Protein AF-A0A7V1PWL2-F1 (afdb_monomer_lite)

Structure (mmCIF, N/CA/C/O backbone):
data_AF-A0A7V1PWL2-F1
#
_entry.id   AF-A0A7V1PWL2-F1
#
loop_
_atom_site.group_PDB
_atom_site.id
_atom_site.type_symbol
_atom_site.label_atom_id
_atom_site.label_alt_id
_atom_site.label_comp_id
_atom_site.label_asym_id
_atom_site.label_entity_id
_atom_site.label_seq_id
_atom_site.pdbx_PDB_ins_code
_atom_site.Cartn_x
_atom_site.Cartn_y
_atom_site.Cartn_z
_atom_site.occupancy
_atom_site.B_iso_or_equiv
_atom_site.auth_seq_id
_atom_site.auth_comp_id
_atom_site.auth_asym_id
_atom_site.auth_atom_id
_atom_site.pdbx_PDB_model_num
ATOM 1 N N . MET A 1 1 ? 6.199 -17.873 0.263 1.00 59.28 1 MET A N 1
ATOM 2 C CA . MET A 1 1 ? 6.528 -16.445 0.165 1.00 59.28 1 MET A CA 1
ATOM 3 C C . MET A 1 1 ? 6.615 -15.934 1.584 1.00 59.28 1 MET A C 1
ATOM 5 O O . MET A 1 1 ? 5.771 -16.306 2.405 1.00 59.28 1 MET A O 1
ATOM 9 N N . ALA A 1 2 ? 7.721 -15.282 1.915 1.00 67.50 2 ALA A N 1
ATOM 10 C CA . ALA A 1 2 ? 7.901 -14.668 3.220 1.00 67.50 2 ALA A CA 1
ATOM 11 C C . ALA A 1 2 ? 7.203 -13.305 3.183 1.00 67.50 2 ALA A C 1
ATOM 13 O O . ALA A 1 2 ? 7.209 -12.643 2.157 1.00 67.50 2 ALA A O 1
ATOM 14 N N . ILE A 1 3 ? 6.570 -12.881 4.278 1.00 79.69 3 ILE A N 1
ATOM 15 C CA . ILE A 1 3 ? 6.050 -11.513 4.325 1.00 79.69 3 ILE A CA 1
ATOM 16 C C . ILE A 1 3 ? 7.193 -10.543 4.567 1.00 79.69 3 ILE A C 1
ATOM 18 O O . ILE A 1 3 ? 7.975 -10.733 5.505 1.00 79.69 3 ILE A O 1
ATOM 22 N N . VAL A 1 4 ? 7.218 -9.468 3.784 1.00 85.12 4 VAL A N 1
ATOM 23 C CA . VAL A 1 4 ? 8.084 -8.324 4.049 1.00 85.12 4 VAL A CA 1
ATOM 24 C C . VAL A 1 4 ? 7.295 -7.238 4.774 1.00 85.12 4 VAL A C 1
ATOM 26 O O . VAL A 1 4 ? 6.213 -6.822 4.358 1.00 85.12 4 VAL A O 1
ATOM 29 N N . ASP A 1 5 ? 7.828 -6.772 5.900 1.00 86.75 5 ASP A N 1
ATOM 30 C CA . ASP A 1 5 ? 7.219 -5.698 6.679 1.00 86.75 5 ASP A CA 1
ATOM 31 C C . ASP A 1 5 ? 7.813 -4.345 6.275 1.00 86.75 5 ASP A C 1
ATOM 33 O O . ASP A 1 5 ? 8.972 -4.052 6.568 1.00 86.75 5 ASP A O 1
ATOM 37 N N . LYS A 1 6 ? 7.007 -3.516 5.606 1.00 89.56 6 LYS A N 1
ATOM 38 C CA . LYS A 1 6 ? 7.350 -2.139 5.213 1.00 89.56 6 LYS A CA 1
ATOM 39 C C . LYS A 1 6 ? 6.461 -1.118 5.923 1.00 89.56 6 LYS A C 1
ATOM 41 O O . LYS A 1 6 ? 6.316 0.026 5.473 1.00 89.56 6 LYS A O 1
ATOM 46 N N . ARG A 1 7 ? 5.853 -1.510 7.050 1.00 86.00 7 ARG A N 1
ATOM 47 C CA . ARG A 1 7 ? 5.068 -0.605 7.891 1.00 86.00 7 ARG A CA 1
ATOM 48 C C . ARG A 1 7 ? 5.999 0.365 8.604 1.00 86.00 7 ARG A C 1
ATOM 50 O O . ARG A 1 7 ? 6.790 -0.008 9.464 1.00 86.00 7 ARG A O 1
ATOM 57 N N . ARG A 1 8 ? 5.823 1.654 8.331 1.00 75.19 8 ARG A N 1
ATOM 58 C CA . ARG A 1 8 ? 6.479 2.724 9.087 1.00 75.19 8 ARG A CA 1
ATOM 59 C C . ARG A 1 8 ? 5.710 3.027 10.369 1.00 75.19 8 ARG A C 1
ATOM 61 O O . ARG A 1 8 ? 4.657 3.666 10.337 1.00 75.19 8 ARG A O 1
ATOM 68 N N . THR A 1 9 ? 6.206 2.534 11.502 1.00 58.59 9 THR A N 1
ATOM 69 C CA . THR A 1 9 ? 5.637 2.810 12.836 1.00 58.59 9 THR A CA 1
ATOM 70 C C . THR A 1 9 ? 5.981 4.217 13.334 1.00 58.59 9 THR A C 1
ATOM 72 O O . THR A 1 9 ? 5.225 4.799 14.107 1.00 58.59 9 THR A O 1
ATOM 75 N N . ASP A 1 10 ? 7.070 4.802 12.830 1.00 51.00 10 ASP A N 1
ATOM 76 C CA . ASP A 1 10 ? 7.593 6.122 13.194 1.00 51.00 10 ASP A CA 1
ATOM 77 C C . ASP A 1 10 ? 6.757 7.294 12.648 1.00 51.00 10 ASP A C 1
ATOM 79 O O . ASP A 1 10 ? 6.711 8.362 13.255 1.00 51.00 10 ASP A O 1
ATOM 83 N N . GLN A 1 11 ? 6.059 7.104 11.524 1.00 51.12 11 GLN A N 1
ATOM 84 C CA . GLN A 1 11 ? 5.306 8.172 10.851 1.00 51.12 11 GLN A CA 1
ATOM 85 C C . GLN A 1 11 ? 3.817 8.244 11.218 1.00 51.12 11 GLN A C 1
ATOM 87 O O . GLN A 1 11 ? 3.108 9.106 10.702 1.00 51.12 11 GLN A O 1
ATOM 92 N N . ARG A 1 12 ? 3.332 7.401 12.140 1.00 53.69 12 ARG A N 1
ATOM 93 C CA . ARG A 1 12 ? 1.932 7.447 12.613 1.00 53.69 12 ARG A CA 1
ATOM 94 C C . ARG A 1 12 ? 1.705 8.420 13.781 1.00 53.69 12 ARG A C 1
ATOM 96 O O . ARG A 1 12 ? 0.557 8.672 14.131 1.00 53.69 12 ARG A O 1
ATOM 103 N N . TRP A 1 13 ? 2.770 8.973 14.379 1.00 42.03 13 TRP A N 1
ATOM 104 C CA . TRP A 1 13 ? 2.692 9.720 15.649 1.00 42.03 13 TRP A CA 1
ATOM 105 C C . TRP A 1 13 ? 3.123 11.189 15.623 1.00 42.03 13 TRP A C 1
ATOM 107 O O . TRP A 1 13 ? 3.082 11.848 16.661 1.00 42.03 13 TRP A O 1
ATOM 117 N N . ASN A 1 14 ? 3.431 11.762 14.462 1.00 43.78 14 ASN A N 1
ATOM 118 C CA . ASN A 1 14 ? 3.706 13.196 14.382 1.00 43.78 14 ASN A CA 1
ATOM 119 C C . ASN A 1 14 ? 2.439 13.971 13.997 1.00 43.78 14 ASN A C 1
ATOM 121 O O . ASN A 1 14 ? 2.211 14.218 12.826 1.00 43.78 14 ASN A O 1
ATOM 125 N N . LEU A 1 15 ? 1.629 14.333 15.000 1.00 48.81 15 LEU A N 1
ATOM 126 C CA . LEU A 1 15 ? 0.907 15.616 15.118 1.00 48.81 15 LEU A CA 1
ATOM 127 C C . LEU A 1 15 ? 0.232 16.193 13.846 1.00 48.81 15 LEU A C 1
ATOM 129 O O . LEU A 1 15 ? 0.309 17.396 13.611 1.00 48.81 15 LEU A O 1
ATOM 133 N N . LEU A 1 16 ? -0.415 15.372 13.014 1.00 56.44 16 LEU A N 1
ATOM 134 C CA . LEU A 1 16 ? -1.092 15.855 11.805 1.00 56.44 16 LEU A CA 1
ATOM 135 C C . LEU A 1 16 ? -2.602 15.981 12.029 1.00 56.44 16 LEU A C 1
ATOM 137 O O . LEU A 1 16 ? -3.263 15.059 12.509 1.00 56.44 16 LEU A O 1
ATOM 141 N N . GLU A 1 17 ? -3.132 17.151 11.676 1.00 71.31 17 GLU A N 1
ATOM 142 C CA . GLU A 1 17 ? -4.565 17.423 11.605 1.00 71.31 17 GLU A CA 1
ATOM 143 C C . GLU A 1 17 ? -5.229 16.420 10.652 1.00 71.31 17 GLU A C 1
ATOM 145 O O . GLU A 1 17 ? -4.693 16.073 9.606 1.00 71.31 17 GLU A O 1
ATOM 150 N N . ASN A 1 18 ? -6.391 15.909 11.036 1.00 78.12 18 ASN A N 1
ATOM 151 C CA . ASN A 1 18 ? -7.181 14.991 10.225 1.00 78.12 18 ASN A CA 1
ATOM 152 C C . ASN A 1 18 ? -7.840 15.760 9.054 1.00 78.12 18 ASN A C 1
ATOM 154 O O . ASN A 1 18 ? -8.582 16.700 9.350 1.00 78.12 18 ASN A O 1
ATOM 158 N N . PRO A 1 19 ? -7.656 15.393 7.762 1.00 84.44 19 PRO A N 1
ATOM 159 C CA . PRO A 1 19 ? -6.951 14.225 7.204 1.00 84.44 19 PRO A CA 1
ATOM 160 C C . PRO A 1 19 ? -5.429 14.388 7.081 1.00 84.44 19 PRO A C 1
ATOM 162 O O . PRO A 1 19 ? -4.930 15.475 6.801 1.00 84.44 19 PRO A O 1
ATOM 165 N N . TYR A 1 20 ? -4.703 13.270 7.146 1.00 84.44 20 TYR A N 1
ATOM 166 C CA . TYR A 1 20 ? -3.242 13.246 7.046 1.00 84.44 20 TYR A CA 1
ATOM 167 C C . TYR A 1 20 ? -2.721 12.195 6.061 1.00 84.44 20 TYR A C 1
ATOM 169 O O . TYR A 1 20 ? -3.367 11.182 5.790 1.00 84.44 20 TYR A O 1
ATOM 177 N N . TRP A 1 21 ? -1.532 12.445 5.509 1.00 85.31 21 TRP A N 1
ATOM 178 C CA . TRP A 1 21 ? -0.846 11.503 4.627 1.00 85.31 21 TRP A CA 1
ATOM 179 C C . TRP A 1 21 ? 0.009 10.532 5.436 1.00 85.31 21 TRP A C 1
ATOM 181 O O . TRP A 1 21 ? 0.830 10.954 6.248 1.00 85.31 21 TRP A O 1
ATOM 191 N N . ILE A 1 22 ? -0.138 9.241 5.154 1.00 86.81 22 ILE A N 1
ATOM 192 C CA . ILE A 1 22 ? 0.775 8.191 5.603 1.00 86.81 22 ILE A CA 1
ATOM 193 C C . ILE A 1 22 ? 1.577 7.650 4.422 1.00 86.81 22 ILE A C 1
ATOM 195 O O . ILE A 1 22 ? 1.112 7.669 3.278 1.00 86.81 22 ILE A O 1
ATOM 199 N N . VAL A 1 23 ? 2.797 7.192 4.699 1.00 89.88 23 VAL A N 1
ATOM 200 C CA . VAL A 1 23 ? 3.750 6.732 3.683 1.00 89.88 23 VAL A CA 1
ATOM 201 C C . VAL A 1 23 ? 4.334 5.391 4.108 1.00 89.88 23 VAL A C 1
ATOM 203 O O . VAL A 1 23 ? 4.696 5.214 5.273 1.00 89.88 23 VAL A O 1
ATOM 206 N N . SER A 1 24 ? 4.404 4.444 3.174 1.00 90.75 24 SER A N 1
ATOM 207 C CA . SER A 1 24 ? 5.078 3.163 3.389 1.00 90.75 24 SER A CA 1
ATOM 208 C C . SER A 1 24 ? 6.597 3.340 3.424 1.00 90.75 24 SER A C 1
ATOM 210 O O . SER A 1 24 ? 7.135 4.384 3.034 1.00 90.75 24 SER A O 1
ATOM 212 N N . ASP A 1 25 ? 7.313 2.303 3.849 1.00 90.62 25 ASP A N 1
ATOM 213 C CA . ASP A 1 25 ? 8.727 2.203 3.502 1.00 90.62 25 ASP A CA 1
ATOM 214 C C . ASP A 1 25 ? 8.896 1.892 2.001 1.00 90.62 25 ASP A C 1
ATOM 216 O O . ASP A 1 25 ? 7.912 1.703 1.271 1.00 90.62 25 ASP A O 1
ATOM 220 N N . GLU A 1 26 ? 10.135 1.912 1.520 1.00 90.81 26 GLU A N 1
ATOM 221 C CA . GLU A 1 26 ? 10.450 1.629 0.122 1.00 90.81 26 GLU A CA 1
ATOM 222 C C . GLU A 1 26 ? 10.168 0.171 -0.235 1.00 90.81 26 GLU A C 1
ATOM 224 O O . GLU A 1 26 ? 10.710 -0.755 0.373 1.00 90.81 26 GLU A O 1
ATOM 229 N N . ILE A 1 27 ? 9.337 -0.007 -1.261 1.00 91.12 27 ILE A N 1
ATOM 230 C CA . ILE A 1 27 ? 9.184 -1.272 -1.972 1.00 91.12 27 ILE A CA 1
ATOM 231 C C . ILE A 1 27 ? 10.266 -1.295 -3.052 1.00 91.12 27 ILE A C 1
ATOM 233 O O . ILE A 1 27 ? 10.334 -0.364 -3.864 1.00 91.12 27 ILE A O 1
ATOM 237 N N . ASN A 1 28 ? 11.118 -2.310 -3.041 1.00 91.38 28 ASN A N 1
ATOM 238 C CA . ASN A 1 28 ? 12.317 -2.403 -3.860 1.00 91.38 28 ASN A CA 1
ATOM 239 C C . ASN A 1 28 ? 12.484 -3.789 -4.506 1.00 91.38 28 ASN A C 1
ATOM 241 O O . ASN A 1 28 ? 11.585 -4.624 -4.468 1.00 91.38 28 ASN A O 1
ATOM 245 N N . ASP A 1 29 ? 13.631 -4.021 -5.141 1.00 85.81 29 ASP A N 1
ATOM 246 C CA . ASP A 1 29 ? 13.949 -5.264 -5.848 1.00 85.81 29 ASP A CA 1
ATOM 247 C C . ASP A 1 29 ? 13.967 -6.515 -4.962 1.00 85.81 29 ASP A C 1
ATOM 249 O O . ASP A 1 29 ? 13.777 -7.617 -5.466 1.00 85.81 29 ASP A O 1
ATOM 253 N N . THR A 1 30 ? 14.159 -6.358 -3.652 1.00 87.44 30 THR A N 1
ATOM 254 C CA . THR A 1 30 ? 14.154 -7.480 -2.701 1.00 87.44 30 THR A CA 1
ATOM 255 C C . THR A 1 30 ? 12.753 -7.925 -2.291 1.00 87.44 30 THR A C 1
ATOM 257 O O . THR A 1 30 ? 12.629 -8.958 -1.644 1.00 87.44 30 THR A O 1
ATOM 260 N N . ASP A 1 31 ? 11.723 -7.166 -2.673 1.00 87.06 31 ASP A N 1
ATOM 261 C CA . ASP A 1 31 ? 10.315 -7.471 -2.400 1.00 87.06 31 ASP A CA 1
ATOM 262 C C . ASP A 1 31 ? 9.647 -8.238 -3.569 1.00 87.06 31 ASP A C 1
ATOM 264 O O . ASP A 1 31 ? 8.429 -8.411 -3.583 1.00 87.06 31 ASP A O 1
ATOM 268 N N . ASP A 1 32 ? 10.420 -8.651 -4.582 1.00 85.38 32 ASP A N 1
ATOM 269 C CA . ASP A 1 32 ? 9.936 -9.445 -5.720 1.00 85.38 32 ASP A CA 1
ATOM 270 C C . ASP A 1 32 ? 9.518 -10.854 -5.277 1.00 85.38 32 ASP A C 1
ATOM 272 O O . ASP A 1 32 ? 10.225 -11.511 -4.513 1.00 85.38 32 ASP A O 1
ATOM 276 N N . ASP A 1 33 ? 8.373 -11.316 -5.778 1.00 83.62 33 ASP A N 1
ATOM 277 C CA . ASP A 1 33 ? 7.743 -12.590 -5.417 1.00 83.62 33 ASP A CA 1
ATOM 278 C C . ASP A 1 33 ? 7.435 -12.749 -3.913 1.00 83.62 33 ASP A C 1
ATOM 280 O O . ASP A 1 33 ? 7.279 -13.873 -3.431 1.00 83.62 33 ASP A O 1
ATOM 284 N N . ASP A 1 34 ? 7.274 -11.651 -3.172 1.00 84.25 34 ASP A N 1
ATOM 285 C CA . ASP A 1 34 ? 6.842 -11.662 -1.774 1.00 84.25 34 ASP A CA 1
ATOM 286 C C . ASP A 1 34 ? 5.684 -10.673 -1.520 1.00 84.25 34 ASP A C 1
ATOM 288 O O . ASP A 1 34 ? 5.527 -9.641 -2.181 1.00 84.25 34 ASP A O 1
ATOM 292 N N . ASP A 1 35 ? 4.845 -10.994 -0.530 1.00 86.12 35 ASP A N 1
ATOM 293 C CA . ASP A 1 35 ? 3.776 -10.100 -0.087 1.00 86.12 35 ASP A CA 1
ATOM 294 C C . ASP A 1 35 ? 4.328 -9.094 0.919 1.00 86.12 35 ASP A C 1
ATOM 296 O O . ASP A 1 35 ? 4.909 -9.441 1.951 1.00 86.12 35 ASP A O 1
ATOM 300 N N . THR A 1 36 ? 4.102 -7.818 0.638 1.00 89.81 36 THR A N 1
ATOM 301 C CA . THR A 1 36 ? 4.626 -6.712 1.429 1.00 89.81 36 THR A CA 1
ATOM 302 C C . THR A 1 36 ? 3.508 -6.007 2.182 1.00 89.81 36 THR A C 1
ATOM 304 O O . THR A 1 36 ? 2.594 -5.441 1.581 1.00 89.81 36 THR A O 1
ATOM 307 N N . VAL A 1 37 ? 3.587 -5.966 3.512 1.00 90.69 37 VAL A N 1
ATOM 308 C CA . VAL A 1 37 ? 2.626 -5.214 4.330 1.00 90.69 37 VAL A CA 1
ATOM 309 C C . VAL A 1 37 ? 3.049 -3.749 4.395 1.00 90.69 37 VAL A C 1
ATOM 311 O O . VAL A 1 37 ? 4.121 -3.419 4.900 1.00 90.69 37 VAL A O 1
ATOM 314 N N . LEU A 1 38 ? 2.179 -2.856 3.922 1.00 89.44 38 LEU A N 1
ATOM 315 C CA . LEU A 1 38 ? 2.434 -1.414 3.862 1.00 89.44 38 LEU A CA 1
ATOM 316 C C . LEU A 1 38 ? 1.857 -0.690 5.078 1.00 89.44 38 LEU A C 1
ATOM 318 O O . LEU A 1 38 ? 2.520 0.140 5.700 1.00 89.44 38 LEU A O 1
ATOM 322 N N . PHE A 1 39 ? 0.618 -1.026 5.443 1.00 89.50 39 PHE A N 1
ATOM 323 C CA . PHE A 1 39 ? -0.097 -0.418 6.564 1.00 89.50 39 PHE A CA 1
ATOM 324 C C . PHE A 1 39 ? -0.930 -1.460 7.310 1.00 89.50 39 PHE A C 1
ATOM 326 O O . PHE A 1 39 ? -1.431 -2.406 6.710 1.00 89.50 39 PHE A O 1
ATOM 333 N N . SER A 1 40 ? -1.110 -1.261 8.615 1.00 88.81 40 SER A N 1
ATOM 334 C CA . SER A 1 40 ? -1.956 -2.100 9.471 1.00 88.81 40 SER A CA 1
ATOM 335 C C . SER A 1 40 ? -2.856 -1.240 10.347 1.00 88.81 40 SER A C 1
ATOM 337 O O . SER A 1 40 ? -2.429 -0.178 10.810 1.00 88.81 40 SER A O 1
ATOM 339 N N . PHE A 1 41 ? -4.072 -1.719 10.608 1.00 88.50 41 PHE A N 1
ATOM 340 C CA . PHE A 1 41 ? -5.087 -1.032 11.415 1.00 88.50 41 PHE A CA 1
ATOM 341 C C . PHE A 1 41 ? -5.478 -1.876 12.638 1.00 88.50 41 PHE A C 1
ATOM 343 O O . PHE A 1 41 ? -6.593 -2.394 12.720 1.00 88.50 41 PHE A O 1
ATOM 350 N N . PRO A 1 42 ? -4.550 -2.072 13.591 1.00 87.75 42 PRO A N 1
ATOM 351 C CA . PRO A 1 42 ? -4.700 -3.061 14.657 1.00 87.75 42 PRO A CA 1
ATOM 352 C C . PRO A 1 42 ? -5.663 -2.656 15.775 1.00 87.75 42 PRO A C 1
ATOM 354 O O . PRO A 1 42 ? -6.035 -3.496 16.589 1.00 87.75 42 PRO A O 1
ATOM 357 N N . ASN A 1 43 ? -6.062 -1.387 15.847 1.00 86.50 43 ASN A N 1
ATOM 358 C CA . ASN A 1 43 ? -6.870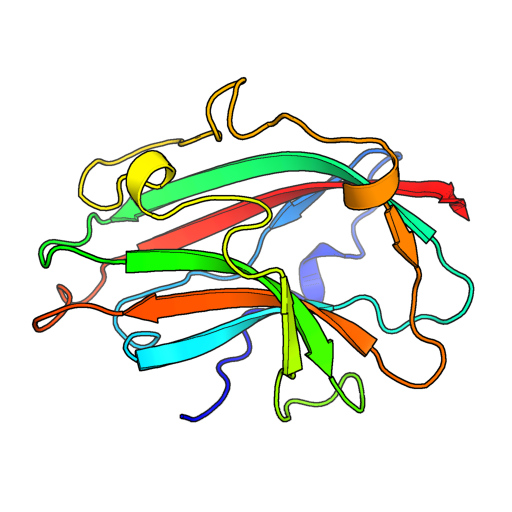 -0.884 16.950 1.00 86.50 43 ASN A CA 1
ATOM 359 C C . ASN A 1 43 ? -8.353 -1.185 16.729 1.00 86.50 43 ASN A C 1
ATOM 361 O O . ASN A 1 43 ? -8.942 -0.776 15.728 1.00 86.50 43 ASN A O 1
ATOM 365 N N . ALA A 1 44 ? -8.966 -1.864 17.694 1.00 86.31 44 ALA A N 1
ATOM 366 C CA . ALA A 1 44 ? -10.394 -2.135 17.681 1.00 86.31 44 ALA A CA 1
ATOM 367 C C . ALA A 1 44 ? -11.215 -0.861 17.909 1.00 86.31 44 ALA A C 1
ATOM 369 O O . ALA A 1 44 ? -10.886 -0.041 18.764 1.00 86.31 44 ALA A O 1
ATOM 370 N N . GLY A 1 45 ? -12.319 -0.724 17.172 1.00 81.44 45 GLY A N 1
ATOM 371 C CA . GLY A 1 45 ? -13.250 0.397 17.322 1.00 81.44 45 GLY A CA 1
ATOM 372 C C . GLY A 1 45 ? -12.800 1.708 16.673 1.00 81.44 45 GLY A C 1
ATOM 373 O O . GLY A 1 45 ? -13.546 2.680 16.753 1.00 81.44 45 GLY A O 1
ATOM 374 N N . GLU A 1 46 ? -11.641 1.732 16.012 1.00 85.56 46 GLU A N 1
ATOM 375 C CA . GLU A 1 46 ? -11.225 2.848 15.162 1.00 85.56 46 GLU A CA 1
ATOM 376 C C . GLU A 1 46 ? -11.694 2.610 13.727 1.00 85.56 46 GLU A C 1
ATOM 378 O O . GLU A 1 46 ? -11.509 1.521 13.184 1.00 85.56 46 GLU A O 1
ATOM 383 N N . ASP A 1 47 ? -12.281 3.630 13.106 1.00 86.75 47 ASP A N 1
ATOM 384 C CA . ASP A 1 47 ? -12.650 3.579 11.689 1.00 86.75 47 ASP A CA 1
ATOM 385 C C . ASP A 1 47 ? -11.838 4.606 10.916 1.00 86.75 47 ASP A C 1
ATOM 387 O O . ASP A 1 47 ? -11.626 5.735 11.372 1.00 86.75 47 ASP A O 1
ATOM 391 N N . TYR A 1 48 ? -11.444 4.233 9.708 1.00 87.38 48 TYR A N 1
ATOM 392 C CA . TYR A 1 48 ? -10.620 5.055 8.847 1.00 87.38 48 TYR A CA 1
ATOM 393 C C . TYR A 1 48 ? -11.268 5.228 7.483 1.00 87.38 48 TYR A C 1
ATOM 395 O O . TYR A 1 48 ? -11.752 4.262 6.906 1.00 87.38 48 TYR A O 1
ATOM 403 N N . LEU A 1 49 ? -11.245 6.446 6.952 1.00 86.38 49 LEU A N 1
ATOM 404 C CA . LEU A 1 49 ? -11.670 6.769 5.598 1.00 86.38 49 LEU A CA 1
ATOM 405 C C . LEU A 1 49 ? -10.453 7.109 4.743 1.00 86.38 49 LEU A C 1
ATOM 407 O O . LEU A 1 49 ? -9.703 8.031 5.060 1.00 86.38 49 LEU A O 1
ATOM 411 N N . ILE A 1 50 ? -10.290 6.405 3.633 1.00 85.44 50 ILE A N 1
ATOM 412 C CA . ILE A 1 50 ? -9.264 6.693 2.635 1.00 85.44 50 ILE A CA 1
ATOM 413 C C . ILE A 1 50 ? -9.817 7.725 1.654 1.00 85.44 50 ILE A C 1
ATOM 415 O O . ILE A 1 50 ? -10.886 7.535 1.076 1.00 85.44 50 ILE A O 1
ATOM 419 N N . HIS A 1 51 ? -9.090 8.821 1.453 1.00 82.44 51 HIS A N 1
ATOM 420 C CA . HIS A 1 51 ? -9.477 9.890 0.525 1.00 82.44 51 HIS A CA 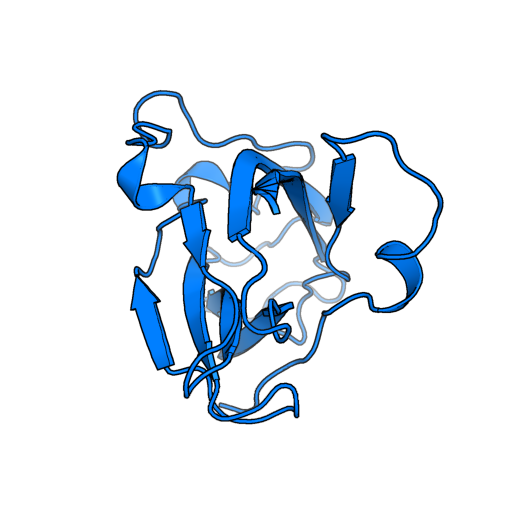1
ATOM 421 C C . HIS A 1 51 ? -8.795 9.750 -0.826 1.00 82.44 51 HIS A C 1
ATOM 423 O O . HIS A 1 51 ? -9.417 9.958 -1.864 1.00 82.44 51 HIS A O 1
ATOM 429 N N . ALA A 1 52 ? -7.502 9.435 -0.810 1.00 82.44 52 ALA A N 1
ATOM 430 C CA . ALA A 1 52 ? -6.682 9.364 -2.008 1.00 82.44 52 ALA A CA 1
ATOM 431 C C . ALA A 1 52 ? -5.468 8.462 -1.787 1.00 82.44 52 ALA A C 1
ATOM 433 O O . ALA A 1 52 ? -4.948 8.363 -0.675 1.00 82.44 52 ALA A O 1
ATOM 434 N N . CYS A 1 53 ? -4.985 7.875 -2.877 1.00 85.00 53 CYS A N 1
ATOM 435 C CA . CYS A 1 53 ? -3.784 7.053 -2.910 1.00 85.00 53 CYS A CA 1
ATOM 436 C C . CYS A 1 53 ? -2.854 7.550 -4.023 1.00 85.00 53 CYS A C 1
ATOM 438 O O . CYS A 1 53 ? -3.316 8.009 -5.069 1.00 85.00 53 CYS A O 1
ATOM 440 N N . ALA A 1 54 ? -1.547 7.447 -3.811 1.00 86.44 54 ALA A N 1
ATOM 441 C CA . ALA A 1 54 ? -0.536 7.777 -4.806 1.00 86.44 54 ALA A CA 1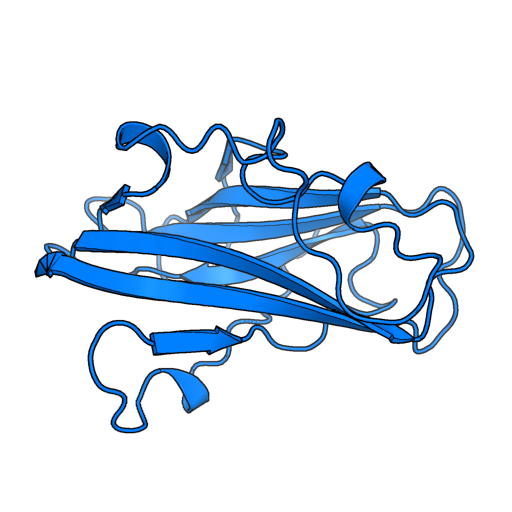
ATOM 442 C C . ALA A 1 54 ? 0.682 6.859 -4.667 1.00 86.44 54 ALA A C 1
ATOM 444 O O . ALA A 1 54 ? 1.031 6.425 -3.572 1.00 86.44 54 ALA A O 1
ATOM 445 N N . VAL A 1 55 ? 1.354 6.596 -5.782 1.00 89.12 55 VAL A N 1
ATOM 446 C CA . VAL A 1 55 ? 2.645 5.903 -5.829 1.00 89.12 55 VAL A CA 1
ATOM 447 C C . VAL A 1 55 ? 3.692 6.872 -6.334 1.00 89.12 55 VAL A C 1
ATOM 449 O O . VAL A 1 55 ? 3.464 7.603 -7.298 1.00 89.12 55 VAL A O 1
ATOM 452 N N . ASN A 1 56 ? 4.848 6.875 -5.688 1.00 92.00 56 ASN A N 1
ATOM 453 C CA . ASN A 1 56 ? 6.023 7.582 -6.165 1.00 92.00 56 ASN A CA 1
ATOM 454 C C . ASN A 1 56 ? 7.074 6.560 -6.592 1.00 92.00 56 ASN A C 1
ATOM 456 O O . ASN A 1 56 ? 7.588 5.831 -5.746 1.00 92.00 56 ASN A O 1
ATOM 460 N N . VAL A 1 57 ? 7.387 6.519 -7.886 1.00 91.19 57 VAL A N 1
ATOM 461 C CA . VAL A 1 57 ? 8.468 5.691 -8.433 1.00 91.19 57 VAL A CA 1
ATOM 462 C C . VAL A 1 57 ? 9.747 6.524 -8.434 1.00 91.19 57 VAL A C 1
ATOM 464 O O . VAL A 1 57 ? 9.907 7.422 -9.270 1.00 91.19 57 VAL A O 1
ATOM 467 N N . SER A 1 58 ? 10.639 6.250 -7.479 1.00 92.19 58 SER A N 1
ATOM 468 C CA . SER A 1 58 ? 11.915 6.959 -7.319 1.00 92.19 58 SER A CA 1
ATOM 469 C C . SER A 1 58 ? 13.015 6.371 -8.199 1.00 92.19 58 SER A C 1
ATOM 471 O O . SER A 1 58 ? 13.838 7.124 -8.720 1.00 92.19 58 SER A O 1
ATOM 473 N N . VAL A 1 59 ? 12.998 5.052 -8.414 1.00 92.50 59 VAL A N 1
ATOM 474 C CA . VAL A 1 59 ? 13.887 4.341 -9.340 1.00 92.50 59 VAL A CA 1
ATOM 475 C C . VAL A 1 59 ? 13.059 3.340 -10.140 1.00 92.50 59 VAL A C 1
ATOM 477 O O . VAL A 1 59 ? 12.284 2.575 -9.574 1.00 92.50 59 VAL A O 1
ATOM 480 N N . VAL A 1 60 ? 13.193 3.369 -11.468 1.00 89.81 60 VAL A N 1
ATOM 481 C CA . VAL A 1 60 ? 12.361 2.556 -12.367 1.00 89.81 60 VAL A CA 1
ATOM 482 C C . VAL A 1 60 ? 12.662 1.067 -12.267 1.00 89.81 60 VAL A C 1
ATOM 484 O O . VAL A 1 60 ? 13.808 0.649 -12.112 1.00 89.81 60 VAL A O 1
ATOM 487 N N . PHE A 1 61 ? 11.617 0.278 -12.470 1.00 88.00 61 PHE A N 1
ATOM 488 C CA . PHE A 1 61 ? 11.679 -1.166 -12.642 1.00 88.00 61 PHE A CA 1
ATOM 489 C C . PHE A 1 61 ? 11.832 -1.465 -14.148 1.00 88.00 61 PHE A C 1
ATOM 491 O O . PHE A 1 61 ? 11.207 -0.801 -14.978 1.00 88.00 61 PHE A O 1
ATOM 498 N N . ASN A 1 62 ? 12.699 -2.407 -14.532 1.00 80.44 62 ASN A N 1
ATOM 499 C CA . ASN A 1 62 ? 13.046 -2.698 -15.938 1.00 80.44 62 ASN A CA 1
ATOM 500 C C . ASN A 1 62 ? 12.311 -3.910 -16.526 1.00 80.44 62 ASN A C 1
ATOM 502 O O . ASN A 1 62 ? 11.990 -3.917 -17.714 1.00 80.44 62 ASN A O 1
ATOM 506 N N . SER A 1 63 ? 12.102 -4.949 -15.723 1.00 67.88 63 SER A N 1
ATOM 507 C CA . SER A 1 63 ? 11.283 -6.109 -16.040 1.00 67.88 63 SER A CA 1
ATOM 508 C C . SER A 1 63 ? 9.834 -5.665 -15.975 1.00 67.88 63 SER A C 1
ATOM 510 O O . SER A 1 63 ? 9.523 -4.826 -15.144 1.00 67.88 63 SER A O 1
ATOM 512 N N . THR A 1 64 ? 8.969 -6.151 -16.872 1.00 80.50 64 THR A N 1
ATOM 513 C CA . THR A 1 64 ? 7.528 -5.836 -16.896 1.00 80.50 64 THR A CA 1
ATOM 514 C C . THR A 1 64 ? 6.902 -6.171 -15.542 1.00 80.50 64 THR A C 1
ATOM 516 O O . THR A 1 64 ? 6.546 -7.331 -15.329 1.00 80.50 64 THR A O 1
ATOM 519 N N . PRO A 1 65 ? 6.793 -5.205 -14.616 1.00 84.69 65 PRO A N 1
ATOM 520 C CA . PRO A 1 65 ? 6.608 -5.510 -13.213 1.00 84.69 65 PRO A CA 1
ATOM 521 C C . PRO A 1 65 ? 5.127 -5.346 -12.891 1.00 84.69 65 PRO A C 1
ATOM 523 O O . PRO A 1 65 ? 4.483 -4.334 -13.206 1.00 84.69 65 PRO A O 1
ATOM 526 N N . VAL A 1 66 ? 4.561 -6.363 -12.272 1.00 87.12 66 VAL A N 1
ATOM 527 C CA . VAL A 1 66 ? 3.178 -6.352 -11.834 1.00 87.12 66 VAL A CA 1
ATOM 528 C C . VAL A 1 66 ? 3.190 -6.025 -10.354 1.00 87.12 66 VAL A C 1
ATOM 530 O O . VAL A 1 66 ? 3.524 -6.871 -9.538 1.00 87.12 66 VAL A O 1
ATOM 533 N N . ILE A 1 67 ? 2.852 -4.779 -10.017 1.00 85.56 67 ILE A N 1
ATOM 534 C CA . ILE A 1 67 ? 2.454 -4.444 -8.653 1.00 85.56 67 ILE A CA 1
ATOM 535 C C . ILE A 1 67 ? 0.941 -4.433 -8.551 1.00 85.56 67 ILE A C 1
ATOM 537 O O . ILE A 1 67 ? 0.251 -3.813 -9.364 1.00 85.56 67 ILE A O 1
ATOM 541 N N . VAL A 1 68 ? 0.456 -5.053 -7.493 1.00 85.06 68 VAL A N 1
ATOM 542 C CA . VAL A 1 68 ? -0.923 -4.937 -7.067 1.00 85.06 68 VAL A CA 1
ATOM 543 C C . VAL A 1 68 ? -0.958 -4.366 -5.659 1.00 85.06 68 VAL A C 1
ATOM 545 O O . VAL A 1 68 ? -0.231 -4.847 -4.799 1.00 85.06 68 VAL A O 1
ATOM 548 N N . ILE A 1 69 ? -1.792 -3.348 -5.418 1.00 86.69 69 ILE A N 1
ATOM 549 C CA . ILE A 1 69 ? -2.025 -2.799 -4.074 1.00 86.69 69 ILE A CA 1
ATOM 550 C C . ILE A 1 69 ? -3.476 -3.046 -3.674 1.00 86.69 69 ILE A C 1
ATOM 552 O O . ILE A 1 69 ? -4.406 -2.537 -4.312 1.00 86.69 69 ILE A O 1
ATOM 556 N N . GLY A 1 70 ? -3.654 -3.814 -2.603 1.00 85.19 70 GLY A N 1
ATOM 557 C CA . GLY A 1 70 ? -4.945 -4.346 -2.183 1.00 85.19 70 GLY A CA 1
ATOM 558 C C . GLY A 1 70 ? -5.237 -4.198 -0.693 1.00 85.19 70 GLY A C 1
ATOM 559 O O . GLY A 1 70 ? -4.476 -3.601 0.073 1.00 85.19 70 GLY A O 1
ATOM 560 N N . THR A 1 71 ? -6.378 -4.755 -0.292 1.00 86.50 71 THR A N 1
ATOM 561 C CA . THR A 1 71 ? -6.758 -4.937 1.113 1.00 86.50 71 THR A CA 1
ATOM 562 C C . THR A 1 71 ? -6.632 -6.399 1.504 1.00 86.50 71 THR A C 1
ATOM 564 O O . THR A 1 71 ? -7.033 -7.298 0.761 1.00 86.50 71 THR A O 1
ATOM 567 N N . GLY A 1 72 ? -6.109 -6.633 2.699 1.00 87.38 72 GLY A N 1
ATOM 568 C CA . GLY A 1 72 ? -5.985 -7.961 3.276 1.00 87.38 72 GLY A CA 1
ATOM 569 C C . GLY A 1 72 ? -6.284 -7.949 4.766 1.00 87.38 72 GLY A C 1
ATOM 570 O O . GLY A 1 72 ? -6.618 -6.919 5.361 1.00 87.38 72 GLY A O 1
ATOM 571 N N . THR A 1 73 ? -6.131 -9.111 5.385 1.00 89.50 73 THR A N 1
ATOM 572 C CA . THR A 1 73 ? -6.220 -9.277 6.837 1.00 89.50 73 THR A CA 1
ATOM 573 C C . THR A 1 73 ? -5.061 -10.113 7.366 1.00 89.50 73 THR A C 1
ATOM 575 O O . THR A 1 73 ? -4.550 -10.986 6.673 1.00 89.50 73 THR A O 1
ATOM 578 N N . MET A 1 74 ? -4.655 -9.854 8.606 1.00 89.25 74 MET A N 1
ATOM 579 C CA . MET A 1 74 ? -3.702 -10.664 9.367 1.00 89.25 74 MET A CA 1
ATOM 580 C C . MET A 1 74 ? -4.349 -11.149 10.667 1.00 89.25 74 MET A C 1
ATOM 582 O O . MET A 1 74 ? -5.263 -10.516 11.193 1.00 89.25 74 MET A O 1
ATOM 586 N N . VAL A 1 75 ? -3.867 -12.260 11.226 1.00 88.88 75 VAL A N 1
ATOM 587 C CA . VAL A 1 75 ? -4.388 -12.801 12.500 1.00 88.88 75 VAL A CA 1
ATOM 588 C C . VAL A 1 75 ? -4.070 -11.877 13.682 1.00 88.88 75 VAL A C 1
ATOM 590 O O . VAL A 1 75 ? -4.867 -11.743 14.606 1.00 88.88 75 VAL A O 1
ATOM 593 N N . SER A 1 76 ? -2.918 -11.214 13.655 1.00 86.62 76 SER A N 1
ATOM 594 C CA . SER A 1 76 ? -2.493 -10.232 14.653 1.00 86.62 76 SER A CA 1
ATOM 595 C C . SER A 1 76 ? -1.642 -9.150 13.984 1.00 86.62 76 SER A C 1
ATOM 597 O O . SER A 1 76 ? -1.315 -9.262 12.807 1.00 86.62 76 SER A O 1
ATOM 599 N N . ASP A 1 77 ? -1.274 -8.095 14.717 1.00 83.88 77 ASP A N 1
ATOM 600 C CA . ASP A 1 77 ? -0.386 -7.036 14.201 1.00 83.88 77 ASP A CA 1
ATOM 601 C C . ASP A 1 77 ? 1.094 -7.469 14.143 1.00 83.88 77 ASP A C 1
ATOM 603 O O . ASP A 1 77 ? 1.973 -6.686 13.774 1.00 83.88 77 ASP A O 1
ATOM 607 N N . ALA A 1 78 ? 1.385 -8.722 14.500 1.00 83.81 78 ALA A N 1
ATOM 608 C CA . ALA A 1 78 ? 2.693 -9.321 14.296 1.00 83.81 78 ALA A CA 1
ATOM 609 C C . ALA A 1 78 ? 2.869 -9.735 12.829 1.00 83.81 78 ALA A C 1
ATOM 611 O O . ALA A 1 78 ? 1.904 -10.074 12.146 1.00 83.81 78 ALA A O 1
ATOM 612 N N . ILE A 1 79 ? 4.119 -9.733 12.362 1.00 78.25 79 ILE A N 1
ATOM 613 C CA . ILE A 1 79 ? 4.472 -10.268 11.044 1.00 78.25 79 ILE A CA 1
ATOM 614 C C . ILE A 1 79 ? 3.975 -11.717 10.963 1.00 78.25 79 ILE A C 1
ATOM 616 O O . ILE A 1 79 ? 4.289 -12.536 11.830 1.00 78.25 79 ILE A O 1
ATOM 620 N N . GLY A 1 80 ? 3.172 -12.013 9.945 1.00 82.06 80 GLY A N 1
ATOM 621 C CA . GLY A 1 80 ? 2.471 -13.285 9.821 1.00 82.06 80 GLY A CA 1
ATOM 622 C C . GLY A 1 80 ? 2.136 -13.608 8.374 1.00 82.06 80 GLY A C 1
ATOM 623 O O . GLY A 1 80 ? 2.987 -13.489 7.502 1.00 82.06 80 GLY A O 1
ATOM 624 N N . THR A 1 81 ? 0.901 -14.032 8.127 1.00 84.12 81 THR A N 1
ATOM 625 C CA . THR A 1 81 ? 0.376 -14.293 6.782 1.00 84.12 81 THR A CA 1
ATOM 626 C C . THR A 1 81 ? -0.738 -13.298 6.489 1.00 84.12 81 THR A C 1
ATOM 628 O O . THR A 1 81 ? -1.613 -13.088 7.334 1.00 84.12 81 THR A O 1
ATOM 631 N N . VAL A 1 82 ? -0.708 -12.700 5.300 1.00 83.62 82 VAL A N 1
ATOM 632 C CA . VAL A 1 82 ? -1.792 -11.867 4.778 1.00 83.62 82 VAL A CA 1
ATOM 633 C C . VAL A 1 82 ? -2.787 -12.788 4.090 1.00 83.62 82 VAL A C 1
ATOM 635 O O . VAL A 1 82 ? -2.419 -13.649 3.299 1.00 83.62 82 VAL A O 1
ATOM 638 N N . SER A 1 83 ? -4.055 -12.647 4.450 1.00 86.56 83 SER A N 1
ATOM 639 C CA . SER A 1 83 ? -5.170 -13.225 3.708 1.00 86.56 83 SER A CA 1
ATOM 640 C C . SER A 1 83 ? -5.788 -12.134 2.849 1.00 86.56 83 SER A C 1
ATOM 642 O O . SER A 1 83 ? -6.330 -11.161 3.387 1.00 86.56 83 SER A O 1
ATOM 644 N N . ASP A 1 84 ? -5.696 -12.297 1.535 1.00 81.88 84 ASP A N 1
ATOM 645 C CA . ASP A 1 84 ? -6.218 -11.341 0.563 1.00 81.88 84 ASP A CA 1
ATOM 646 C C . ASP A 1 84 ? -7.737 -11.219 0.683 1.00 81.88 84 ASP A C 1
ATOM 648 O O . ASP A 1 84 ? -8.466 -12.213 0.681 1.00 81.88 84 ASP A O 1
ATOM 652 N N . VAL A 1 85 ? -8.223 -9.983 0.773 1.00 79.19 85 VAL A N 1
ATOM 653 C CA . VAL A 1 85 ? -9.658 -9.673 0.753 1.00 79.19 85 VAL A CA 1
ATOM 654 C C . VAL A 1 85 ? -10.040 -9.113 -0.609 1.00 79.19 85 VAL A C 1
ATOM 656 O O . VAL A 1 85 ? -10.983 -9.594 -1.236 1.00 79.19 85 VAL A O 1
ATOM 659 N N . ALA A 1 86 ? -9.292 -8.114 -1.081 1.00 73.25 86 ALA A N 1
ATOM 660 C CA . ALA A 1 86 ? -9.451 -7.552 -2.413 1.00 73.25 86 ALA A CA 1
ATOM 661 C C . ALA A 1 86 ? -8.095 -7.140 -2.995 1.00 73.25 86 ALA A C 1
ATOM 663 O O . ALA A 1 86 ? -7.451 -6.195 -2.534 1.00 73.25 86 ALA A O 1
ATOM 664 N N . VAL A 1 87 ? -7.698 -7.861 -4.038 1.00 72.00 87 VAL A N 1
ATOM 665 C CA . VAL A 1 87 ? -6.532 -7.601 -4.886 1.00 72.00 87 VAL A CA 1
ATOM 666 C C . VAL A 1 87 ? -6.884 -6.460 -5.859 1.00 72.00 87 VAL A C 1
ATOM 668 O O . VAL A 1 87 ? -8.037 -6.336 -6.270 1.00 72.00 87 VAL A O 1
ATOM 671 N N . ASP A 1 88 ? -5.919 -5.606 -6.214 1.00 63.59 88 ASP A N 1
ATOM 672 C CA . ASP A 1 88 ? -6.076 -4.477 -7.161 1.00 63.59 88 ASP A CA 1
ATOM 673 C C . ASP A 1 88 ? -7.065 -3.386 -6.718 1.00 63.59 88 ASP A C 1
ATOM 675 O O . ASP A 1 88 ? -7.626 -2.646 -7.533 1.00 63.59 88 ASP A O 1
ATOM 679 N N . HIS A 1 89 ? -7.278 -3.272 -5.408 1.00 70.31 89 HIS A N 1
ATOM 680 C CA . HIS A 1 89 ? -8.309 -2.407 -4.841 1.00 70.31 89 HIS A CA 1
ATOM 681 C C . HIS A 1 89 ? -7.955 -0.915 -4.888 1.00 70.31 89 HIS A C 1
ATOM 683 O O . HIS A 1 89 ? -8.851 -0.090 -5.046 1.00 70.31 89 HIS A O 1
ATOM 689 N N . TYR A 1 90 ? -6.672 -0.552 -4.767 1.00 75.31 90 TYR A N 1
ATOM 690 C CA . TYR A 1 90 ? -6.252 0.860 -4.736 1.00 75.31 90 TYR A CA 1
ATOM 691 C C . TYR A 1 90 ? -5.484 1.291 -5.975 1.00 75.31 90 TYR A C 1
ATOM 693 O O . TYR A 1 90 ? -5.750 2.356 -6.529 1.00 75.31 90 TYR A O 1
ATOM 701 N N . ILE A 1 91 ? -4.502 0.497 -6.397 1.00 76.31 91 ILE A N 1
ATOM 702 C CA . ILE A 1 91 ? -3.689 0.787 -7.577 1.00 76.31 91 ILE A CA 1
ATOM 703 C C . ILE A 1 91 ? -3.440 -0.515 -8.317 1.00 76.31 91 ILE A C 1
ATOM 705 O O . ILE A 1 91 ? -2.901 -1.467 -7.755 1.00 76.31 91 ILE A O 1
ATOM 709 N N . LYS A 1 92 ? -3.801 -0.503 -9.600 1.00 78.25 92 LYS A N 1
ATOM 710 C CA . LYS A 1 92 ? -3.482 -1.559 -10.559 1.00 78.25 92 LYS A CA 1
ATOM 711 C C . LYS A 1 92 ? -2.079 -1.355 -11.118 1.00 78.25 92 LYS A C 1
ATOM 713 O O . LYS A 1 92 ? -1.673 -0.211 -11.349 1.00 78.25 92 LYS A O 1
ATOM 718 N N . SER A 1 93 ? -1.396 -2.445 -11.466 1.00 79.12 93 SER A N 1
ATOM 719 C CA . SER A 1 93 ? -0.066 -2.413 -12.107 1.00 79.12 93 SER A CA 1
ATOM 720 C C . SER A 1 93 ? -0.004 -1.447 -13.301 1.00 79.12 93 SER A C 1
ATOM 722 O O . SER A 1 93 ? 0.914 -0.628 -13.401 1.00 79.12 93 SER A O 1
ATOM 724 N N . ALA A 1 94 ? -1.029 -1.463 -14.161 1.00 75.19 94 ALA A N 1
ATOM 725 C CA . ALA A 1 94 ? -1.096 -0.598 -15.340 1.00 75.19 94 ALA A CA 1
ATOM 726 C C . ALA A 1 94 ? -1.074 0.906 -14.999 1.00 75.19 94 ALA A C 1
ATOM 728 O O . ALA A 1 94 ? -0.537 1.701 -15.772 1.00 75.19 94 ALA A O 1
ATOM 729 N N . SER A 1 95 ? -1.619 1.298 -13.845 1.00 74.56 95 SER A N 1
ATOM 730 C CA . SER A 1 95 ? -1.626 2.686 -13.371 1.00 74.56 95 SER A CA 1
ATOM 731 C C . SER A 1 95 ? -0.401 3.047 -12.543 1.00 74.56 95 SER A C 1
ATOM 733 O O . SER A 1 95 ? 0.017 4.204 -12.563 1.00 74.56 95 SER A O 1
ATOM 735 N N . ALA A 1 96 ? 0.208 2.073 -11.862 1.00 77.69 96 ALA A N 1
ATOM 736 C CA . ALA A 1 96 ? 1.494 2.266 -11.200 1.00 77.69 96 ALA A CA 1
ATOM 737 C C . ALA A 1 96 ? 2.621 2.524 -12.212 1.00 77.69 96 ALA A C 1
ATOM 739 O O . ALA A 1 96 ? 3.522 3.301 -11.921 1.00 77.69 96 ALA A O 1
ATOM 740 N N . ALA A 1 97 ? 2.564 1.918 -13.406 1.00 83.31 97 ALA A N 1
ATOM 741 C CA . ALA A 1 97 ? 3.489 2.177 -14.517 1.00 83.31 97 ALA A CA 1
ATOM 742 C C . ALA A 1 97 ? 4.963 2.291 -14.062 1.00 83.31 97 ALA A C 1
ATOM 744 O O . ALA A 1 97 ? 5.634 3.293 -14.327 1.00 83.31 97 ALA A O 1
ATOM 745 N N . LEU A 1 98 ? 5.450 1.270 -13.347 1.00 84.81 98 LEU A N 1
ATOM 746 C CA . LEU A 1 98 ? 6.728 1.293 -12.615 1.00 84.81 98 LEU A CA 1
ATOM 747 C C . LEU A 1 98 ? 7.977 1.443 -13.498 1.00 84.81 98 LEU A C 1
ATOM 749 O O . LEU A 1 98 ? 9.075 1.685 -13.000 1.00 84.81 98 L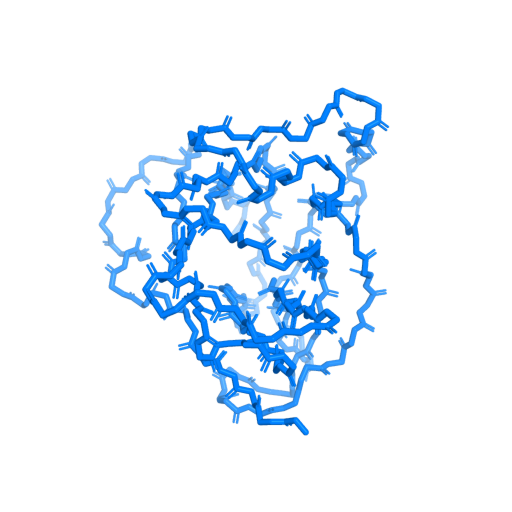EU A O 1
ATOM 753 N N . THR A 1 99 ? 7.818 1.335 -14.814 1.00 87.31 99 THR A N 1
ATOM 754 C CA . THR A 1 99 ? 8.871 1.589 -15.802 1.00 87.31 99 THR A CA 1
ATOM 755 C C . THR A 1 99 ? 9.095 3.084 -16.059 1.00 87.31 99 THR A C 1
ATOM 757 O O . THR A 1 99 ? 9.957 3.453 -16.856 1.00 87.31 99 THR A O 1
ATOM 760 N N . VAL A 1 100 ? 8.308 3.968 -15.435 1.00 88.38 100 VAL A N 1
ATOM 761 C CA . VAL A 1 100 ? 8.366 5.420 -15.636 1.00 88.38 100 VAL A CA 1
ATOM 762 C C . VAL A 1 100 ? 8.473 6.127 -14.293 1.00 88.38 100 VAL A C 1
ATOM 764 O O . VAL A 1 100 ? 7.588 5.997 -13.450 1.00 88.38 100 VAL A O 1
ATOM 767 N N . LEU A 1 101 ? 9.497 6.969 -14.140 1.00 91.44 101 LEU A N 1
ATOM 768 C CA . LEU A 1 101 ? 9.697 7.776 -12.935 1.00 91.44 101 LEU A CA 1
ATOM 769 C C . LEU A 1 101 ? 8.502 8.681 -12.607 1.00 91.44 101 LEU A C 1
ATOM 771 O O . LEU A 1 101 ? 7.733 9.105 -13.482 1.00 91.44 101 LEU A O 1
ATOM 775 N N . GLY A 1 102 ? 8.415 9.025 -11.325 1.00 90.56 102 GLY A N 1
ATOM 776 C CA . GLY A 1 102 ? 7.570 10.092 -10.810 1.00 90.56 102 GLY A CA 1
ATOM 777 C C . GLY A 1 102 ? 6.277 9.617 -10.161 1.00 90.56 102 GLY A C 1
ATOM 778 O O . GLY A 1 102 ? 6.073 8.439 -9.874 1.00 90.56 102 GLY A O 1
ATOM 779 N N . TRP A 1 103 ? 5.402 10.590 -9.922 1.00 88.62 103 TRP A N 1
ATOM 780 C CA . TRP A 1 103 ? 4.144 10.399 -9.214 1.00 88.62 103 TRP A CA 1
ATOM 781 C C . TRP A 1 103 ? 3.076 9.782 -10.107 1.00 88.62 103 TRP A C 1
ATOM 783 O O . TRP A 1 103 ? 2.868 10.203 -11.249 1.00 88.62 103 TRP A O 1
ATOM 793 N N . LYS A 1 104 ? 2.378 8.798 -9.552 1.00 86.31 104 LYS A N 1
ATOM 794 C CA . LYS A 1 104 ? 1.314 8.036 -10.192 1.00 86.31 104 LYS A CA 1
ATOM 795 C C . LYS A 1 104 ? 0.110 8.072 -9.274 1.00 86.31 104 LYS A C 1
ATOM 797 O O . LYS A 1 104 ? 0.192 7.691 -8.109 1.00 86.31 104 LYS A O 1
ATOM 802 N N . MET A 1 105 ? -1.004 8.556 -9.797 1.00 79.69 105 MET A N 1
ATOM 803 C CA . MET A 1 105 ? -2.291 8.491 -9.122 1.00 79.69 105 MET A CA 1
ATOM 804 C C . MET A 1 105 ? -3.212 7.616 -9.974 1.00 79.69 105 MET A C 1
ATOM 806 O O . MET A 1 105 ? -3.192 7.758 -11.202 1.00 79.69 105 MET A O 1
ATOM 810 N N . PRO A 1 106 ? -3.989 6.708 -9.363 1.00 70.62 106 PRO A N 1
ATOM 811 C CA . PRO A 1 106 ? -4.961 5.896 -10.084 1.00 70.62 106 PRO A CA 1
ATOM 812 C C . PRO A 1 106 ? -5.893 6.785 -10.924 1.00 70.62 106 PRO A C 1
ATOM 814 O O . PRO A 1 106 ? -6.287 7.877 -10.506 1.00 70.62 106 PRO A O 1
ATOM 817 N N . LYS A 1 107 ? -6.206 6.358 -12.155 1.00 58.22 107 LYS A N 1
ATOM 818 C CA . LYS A 1 107 ? -7.083 7.123 -13.061 1.00 58.22 107 LYS A CA 1
ATOM 819 C C . LYS A 1 107 ? -8.513 7.155 -12.517 1.00 58.22 107 LYS A C 1
ATOM 821 O O . LYS A 1 107 ? -8.968 6.192 -11.919 1.00 58.22 107 LYS A O 1
ATOM 826 N N . ASN A 1 108 ? -9.271 8.214 -12.810 1.00 50.75 108 ASN A N 1
ATOM 827 C CA . ASN A 1 108 ? -10.633 8.439 -12.289 1.00 50.75 108 ASN A CA 1
ATOM 828 C C . ASN A 1 108 ? -11.624 7.258 -12.443 1.00 50.75 108 ASN A C 1
ATOM 830 O O . ASN A 1 108 ? -12.528 7.135 -11.628 1.00 50.75 108 ASN A O 1
ATOM 834 N N . ALA A 1 109 ? -11.468 6.388 -13.449 1.00 50.91 109 ALA A N 1
ATOM 835 C CA . ALA A 1 109 ? -12.304 5.190 -13.621 1.00 50.91 109 ALA A CA 1
ATOM 836 C C . ALA A 1 109 ? -11.865 3.987 -12.755 1.00 50.91 109 ALA A C 1
ATOM 838 O O . ALA A 1 109 ? -12.650 3.076 -12.519 1.00 50.91 109 ALA A O 1
ATOM 839 N N . GLU A 1 110 ? -10.619 3.981 -12.285 1.00 56.91 110 GLU A N 1
ATOM 840 C CA . GLU A 1 110 ? -10.092 3.043 -11.284 1.00 56.91 110 GLU A CA 1
ATOM 841 C C . GLU A 1 110 ? -10.301 3.582 -9.863 1.00 56.91 110 GLU A C 1
ATOM 843 O O . GLU A 1 110 ? -10.491 2.808 -8.937 1.00 56.91 110 GLU A O 1
ATOM 848 N N . ASN A 1 111 ? -10.402 4.908 -9.724 1.00 49.97 111 ASN A N 1
ATOM 849 C CA . ASN A 1 111 ? -10.905 5.616 -8.546 1.00 49.97 111 ASN A CA 1
ATOM 850 C C . ASN A 1 111 ? -12.439 5.659 -8.478 1.00 49.97 111 ASN A C 1
ATOM 852 O O . ASN A 1 111 ? -12.985 6.611 -7.915 1.00 49.97 111 ASN A O 1
ATOM 856 N N . VAL A 1 112 ? -13.172 4.664 -9.005 1.00 47.69 112 VAL A N 1
ATOM 857 C CA . VAL A 1 112 ? -14.591 4.501 -8.620 1.00 47.69 112 VAL A CA 1
ATOM 858 C C . VAL A 1 112 ? -14.625 3.914 -7.209 1.00 47.69 112 VAL A C 1
ATOM 860 O O . VAL A 1 112 ? -14.976 2.770 -6.944 1.00 47.69 112 VAL A O 1
ATOM 863 N N . ILE A 1 113 ? -14.173 4.769 -6.311 1.00 51.25 113 ILE A N 1
ATOM 864 C CA . ILE A 1 113 ? -14.220 4.725 -4.875 1.00 51.25 113 ILE A CA 1
ATOM 865 C C . ILE A 1 113 ? -15.699 4.851 -4.522 1.00 51.25 113 ILE A C 1
ATOM 867 O O . ILE A 1 113 ? -16.301 5.924 -4.590 1.00 51.25 113 ILE A O 1
ATOM 871 N N . THR A 1 114 ? -16.336 3.732 -4.208 1.00 52.59 114 THR A N 1
ATOM 872 C CA . THR A 1 114 ? -17.615 3.764 -3.505 1.00 52.59 114 THR A CA 1
ATOM 873 C C . THR A 1 114 ? -17.326 3.952 -2.018 1.00 52.59 114 THR A C 1
ATOM 875 O O . THR A 1 114 ? -16.330 3.447 -1.505 1.00 52.59 114 THR A O 1
ATOM 878 N N . LEU A 1 115 ? -18.196 4.659 -1.288 1.00 53.34 115 LEU A N 1
ATOM 879 C CA . LEU A 1 115 ? -18.034 4.865 0.163 1.00 53.34 115 LEU A CA 1
ATOM 880 C C . LEU A 1 115 ? -17.847 3.545 0.939 1.00 53.34 115 LEU A C 1
ATOM 882 O O . LEU A 1 115 ? -17.161 3.528 1.952 1.00 53.34 115 LEU A O 1
ATOM 886 N N . SER A 1 116 ? -18.404 2.435 0.442 1.00 57.69 116 SER A N 1
ATOM 887 C CA . SER A 1 116 ? -18.227 1.094 1.014 1.00 57.69 116 SER A CA 1
ATOM 888 C C . SER A 1 116 ? -16.794 0.561 0.935 1.00 57.69 116 SER A C 1
ATOM 890 O O . SER A 1 116 ? -16.422 -0.284 1.738 1.00 57.69 116 SER A O 1
ATOM 892 N N . ASN A 1 117 ? -16.004 1.030 -0.034 1.00 64.56 117 ASN A N 1
ATOM 893 C CA . ASN A 1 117 ? -14.695 0.476 -0.381 1.00 64.56 117 ASN A CA 1
ATOM 894 C C . ASN A 1 117 ? -13.528 1.285 0.200 1.00 64.56 117 ASN A C 1
ATOM 896 O O . ASN A 1 117 ? -12.386 0.845 0.098 1.00 64.56 117 ASN A O 1
ATOM 900 N N . ASN A 1 118 ? -13.815 2.438 0.811 1.00 76.69 118 ASN A N 1
ATOM 901 C CA . ASN A 1 118 ? -12.813 3.352 1.363 1.00 76.69 118 ASN A CA 1
ATOM 902 C C . ASN A 1 118 ? -12.830 3.432 2.884 1.00 76.69 118 ASN A C 1
ATOM 904 O O . ASN A 1 118 ? -12.031 4.171 3.459 1.00 76.69 118 ASN A O 1
ATOM 908 N N . VAL A 1 119 ? -13.739 2.703 3.530 1.00 82.56 119 VAL A N 1
ATOM 909 C CA . VAL A 1 119 ? -13.785 2.615 4.983 1.00 82.56 119 VAL A CA 1
ATOM 910 C C . VAL A 1 119 ? -13.050 1.360 5.423 1.00 82.56 119 VAL A C 1
ATOM 912 O O . VAL A 1 119 ? -13.441 0.248 5.075 1.00 82.56 119 VAL A O 1
ATOM 915 N N . ILE A 1 120 ? -12.002 1.543 6.217 1.00 84.38 120 ILE A N 1
ATOM 916 C CA . ILE A 1 120 ? -11.348 0.464 6.946 1.00 84.38 120 ILE A CA 1
ATOM 917 C C . ILE A 1 120 ? -11.878 0.491 8.372 1.00 84.38 120 ILE A C 1
ATOM 919 O O . ILE A 1 120 ? -11.691 1.466 9.098 1.00 84.38 120 ILE A O 1
ATOM 923 N N . VAL A 1 121 ? -12.531 -0.595 8.766 1.00 85.38 121 VAL A N 1
ATOM 924 C CA . VAL A 1 121 ? -12.925 -0.834 10.155 1.00 85.38 121 VAL A CA 1
ATOM 925 C C . VAL A 1 121 ? -11.760 -1.522 10.849 1.00 85.38 121 VAL A C 1
ATOM 927 O O . VAL A 1 121 ? -11.297 -2.551 10.363 1.00 85.38 121 VAL A O 1
ATOM 930 N N . GLY A 1 122 ? -11.281 -0.951 11.951 1.00 80.31 122 GLY A N 1
ATOM 931 C CA . GLY A 1 122 ? -10.176 -1.481 12.746 1.00 80.31 122 GLY A CA 1
ATOM 932 C C . GLY A 1 122 ? -10.443 -2.878 13.316 1.00 80.31 122 GLY A C 1
ATOM 933 O O . GLY A 1 122 ? -11.546 -3.419 13.218 1.00 80.31 122 GLY A O 1
ATOM 934 N N . ALA A 1 123 ? -9.407 -3.491 13.888 1.00 82.31 123 ALA A N 1
ATOM 935 C CA . ALA A 1 123 ? -9.406 -4.920 14.198 1.00 82.31 123 ALA A CA 1
ATOM 936 C C . ALA A 1 123 ? -10.579 -5.381 15.087 1.00 82.31 123 ALA A C 1
ATOM 938 O O . ALA A 1 123 ? -10.872 -4.787 16.121 1.00 82.31 123 ALA A O 1
ATOM 939 N N . ALA A 1 124 ? -11.212 -6.497 14.714 1.00 78.44 124 ALA A N 1
ATOM 940 C CA . ALA A 1 124 ? -12.182 -7.205 15.557 1.00 78.44 124 ALA A CA 1
ATOM 941 C C . ALA A 1 124 ? -11.609 -8.555 16.018 1.00 78.44 124 ALA A C 1
ATOM 943 O O . ALA A 1 124 ? -11.248 -8.716 17.180 1.00 78.44 124 ALA A O 1
ATOM 944 N N . SER A 1 125 ? -11.472 -9.507 15.090 1.00 82.12 125 SER A N 1
ATOM 945 C CA . SER A 1 125 ? -10.781 -10.796 15.285 1.00 82.12 125 SER A CA 1
ATOM 946 C C . SER A 1 125 ? -9.517 -10.940 14.433 1.00 82.12 125 SER A C 1
ATOM 948 O O . SER A 1 125 ? -8.694 -11.810 14.690 1.00 82.12 125 SER A O 1
ATOM 950 N N . THR A 1 126 ? -9.384 -10.100 13.410 1.00 88.25 126 THR A N 1
ATOM 951 C CA . THR A 1 126 ? -8.252 -10.019 12.484 1.00 88.25 126 THR A CA 1
ATOM 952 C C . THR A 1 126 ? -7.892 -8.551 12.284 1.00 88.25 126 THR A C 1
ATOM 954 O O . THR A 1 126 ? -8.767 -7.685 12.360 1.00 88.25 126 THR A O 1
ATOM 957 N N . VAL A 1 127 ? -6.621 -8.272 12.014 1.00 88.56 127 VAL A N 1
ATOM 958 C CA . VAL A 1 127 ? -6.090 -6.936 11.741 1.00 88.56 127 VAL A CA 1
ATOM 959 C C . VAL A 1 127 ? -6.214 -6.633 10.246 1.00 88.56 127 VAL A C 1
ATOM 961 O O . VAL A 1 127 ? -5.590 -7.330 9.447 1.00 88.56 127 VAL A O 1
ATOM 964 N N . PRO A 1 128 ? -6.985 -5.612 9.836 1.00 89.19 128 PRO A N 1
ATOM 965 C CA . PRO A 1 128 ? -6.995 -5.141 8.458 1.00 89.19 128 PRO A CA 1
ATOM 966 C C . PRO A 1 128 ? -5.635 -4.569 8.068 1.00 89.19 128 PRO A C 1
ATOM 968 O O . PRO A 1 128 ? -5.000 -3.846 8.847 1.00 89.19 128 PRO A O 1
ATOM 971 N N . VAL A 1 129 ? -5.216 -4.851 6.839 1.00 89.69 129 VAL A N 1
ATOM 972 C CA . VAL A 1 129 ? -3.948 -4.379 6.286 1.00 89.69 129 VAL A CA 1
ATOM 973 C C . VAL A 1 129 ? -4.098 -3.888 4.855 1.00 89.69 129 VAL A C 1
ATOM 975 O O . VAL A 1 129 ? -4.947 -4.362 4.099 1.00 89.69 129 VAL A O 1
ATOM 978 N N . ILE A 1 130 ? -3.227 -2.952 4.484 1.00 89.31 130 ILE A N 1
ATOM 979 C CA . ILE A 1 130 ? -2.920 -2.670 3.084 1.00 89.31 130 ILE A CA 1
ATOM 980 C C . ILE A 1 130 ? -1.638 -3.407 2.747 1.00 89.31 130 ILE A C 1
ATOM 982 O O . ILE A 1 130 ? -0.626 -3.225 3.432 1.00 89.31 130 ILE A O 1
ATOM 986 N N . PHE A 1 131 ? -1.691 -4.208 1.692 1.00 90.00 131 PHE A N 1
ATOM 987 C CA . PHE A 1 131 ? -0.550 -4.969 1.210 1.00 90.00 131 PHE A CA 1
ATOM 988 C C . PHE A 1 131 ? -0.257 -4.637 -0.253 1.00 90.00 131 PHE A C 1
ATOM 990 O O . PHE A 1 131 ? -1.118 -4.119 -0.975 1.00 90.00 131 PHE A O 1
ATOM 997 N N . ALA A 1 132 ? 0.968 -4.934 -0.665 1.00 89.62 132 ALA A N 1
ATOM 998 C CA . ALA A 1 132 ? 1.378 -4.955 -2.052 1.00 89.62 132 ALA A CA 1
ATOM 999 C C . ALA A 1 132 ? 2.000 -6.305 -2.394 1.00 89.62 132 ALA A C 1
ATOM 1001 O O . ALA A 1 132 ? 2.786 -6.824 -1.609 1.00 89.62 132 ALA A O 1
ATOM 1002 N N . SER A 1 133 ? 1.687 -6.825 -3.574 1.00 88.50 133 SER A N 1
ATOM 1003 C CA 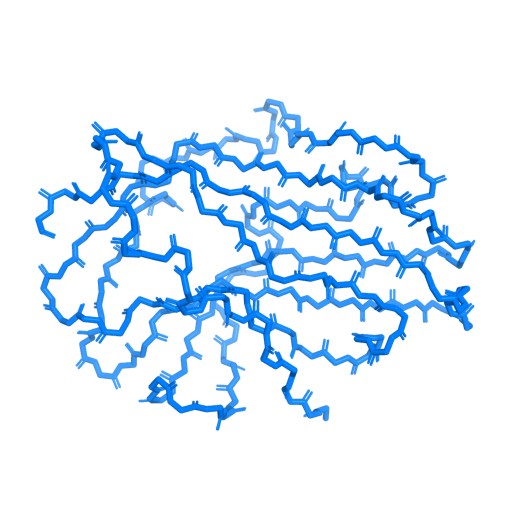. SER A 1 133 ? 2.403 -7.952 -4.171 1.00 88.50 133 SER A CA 1
ATOM 1004 C C . SER A 1 133 ? 3.156 -7.435 -5.392 1.00 88.50 133 SER A C 1
ATOM 1006 O O . SER A 1 133 ? 2.538 -6.856 -6.297 1.00 88.50 133 SER A O 1
ATOM 1008 N N . LEU A 1 134 ? 4.475 -7.605 -5.406 1.00 88.00 134 LEU A N 1
ATOM 1009 C CA . LEU A 1 134 ? 5.324 -7.295 -6.550 1.00 88.00 134 LEU A CA 1
ATOM 1010 C C . LEU A 1 134 ? 5.729 -8.608 -7.219 1.00 88.00 134 LEU A C 1
ATOM 1012 O O . LEU A 1 134 ? 6.261 -9.501 -6.574 1.00 88.00 134 LEU A O 1
ATOM 1016 N N . THR A 1 135 ? 5.479 -8.714 -8.518 1.00 87.88 135 THR A N 1
ATOM 1017 C CA . THR A 1 135 ? 5.889 -9.871 -9.315 1.00 87.88 135 THR A CA 1
ATOM 1018 C C . THR A 1 135 ? 6.503 -9.392 -10.614 1.00 87.88 135 THR A C 1
ATOM 1020 O O . THR A 1 135 ? 5.873 -8.644 -11.372 1.00 87.88 135 THR A O 1
ATOM 1023 N N . ALA A 1 136 ? 7.708 -9.851 -10.920 1.00 84.38 136 ALA A N 1
ATOM 1024 C CA . ALA A 1 136 ? 8.349 -9.616 -12.200 1.00 84.38 136 ALA A CA 1
ATOM 1025 C C . ALA A 1 136 ? 8.589 -10.924 -12.968 1.00 84.38 136 ALA A C 1
ATOM 1027 O O . ALA A 1 136 ? 9.014 -11.938 -12.435 1.00 84.38 136 ALA A O 1
ATOM 1028 N N . THR A 1 137 ? 8.396 -10.904 -14.289 1.00 78.69 137 THR A N 1
ATOM 1029 C CA . THR A 1 137 ? 8.721 -12.043 -15.176 1.00 78.69 137 THR A CA 1
ATOM 1030 C C . THR A 1 137 ? 10.228 -12.238 -15.411 1.00 78.69 137 THR A C 1
ATOM 1032 O O . THR A 1 137 ? 10.633 -13.076 -16.219 1.00 78.69 137 THR A O 1
ATOM 1035 N N . GLY A 1 138 ? 11.073 -11.468 -14.727 1.00 78.25 138 GLY A N 1
ATOM 1036 C CA . GLY A 1 138 ? 12.528 -11.546 -14.774 1.00 78.25 138 GLY A CA 1
ATOM 1037 C C . GLY A 1 138 ? 13.151 -10.636 -13.718 1.00 78.25 138 GLY A C 1
ATOM 1038 O O . GLY A 1 138 ? 12.456 -9.803 -13.144 1.00 78.25 138 GLY A O 1
ATOM 1039 N N . ALA A 1 139 ? 14.462 -10.770 -13.503 1.00 78.12 139 ALA A N 1
ATOM 1040 C CA . ALA A 1 139 ? 15.165 -10.055 -12.440 1.00 78.12 139 ALA A CA 1
ATOM 1041 C C . ALA A 1 139 ? 14.900 -8.540 -12.478 1.00 78.12 139 ALA A C 1
ATOM 1043 O O . ALA A 1 139 ? 15.174 -7.873 -13.484 1.00 78.12 139 ALA A O 1
ATOM 1044 N N . VAL A 1 140 ? 14.380 -8.015 -11.370 1.00 83.31 140 VAL A N 1
ATOM 1045 C CA . VAL A 1 140 ? 14.226 -6.578 -11.135 1.00 83.31 140 VAL A CA 1
ATOM 1046 C C . VAL A 1 140 ? 15.615 -5.921 -11.064 1.00 83.31 140 VAL A C 1
ATOM 1048 O O . VAL A 1 140 ? 16.570 -6.523 -10.572 1.00 83.31 140 VAL A O 1
ATOM 1051 N N . VAL A 1 141 ? 15.770 -4.692 -11.585 1.00 83.69 141 VAL A N 1
ATOM 1052 C CA . VAL A 1 141 ? 17.029 -3.933 -11.424 1.00 83.69 141 VAL A CA 1
ATOM 1053 C C . VAL A 1 141 ? 17.332 -3.763 -9.943 1.00 83.69 141 VAL A C 1
ATOM 1055 O O . VAL A 1 141 ? 16.500 -3.243 -9.206 1.00 83.69 141 VAL A O 1
ATOM 1058 N N . ALA A 1 142 ? 18.565 -4.076 -9.550 1.00 84.19 142 ALA A N 1
ATOM 1059 C CA . ALA A 1 142 ? 19.067 -3.742 -8.227 1.00 84.19 142 ALA A CA 1
ATOM 1060 C C . ALA A 1 142 ? 18.870 -2.247 -7.915 1.00 84.19 142 ALA A C 1
ATOM 1062 O O . ALA A 1 142 ? 19.348 -1.380 -8.656 1.00 84.19 142 ALA A O 1
ATOM 1063 N N . GLY A 1 143 ? 18.181 -1.949 -6.813 1.00 84.38 143 GLY A N 1
ATOM 1064 C CA . GLY A 1 143 ? 17.888 -0.579 -6.395 1.00 84.38 143 GLY A CA 1
ATOM 1065 C C . GLY A 1 143 ? 16.672 0.063 -7.067 1.00 84.38 143 GLY A C 1
ATOM 1066 O O . GLY A 1 143 ? 16.469 1.263 -6.881 1.00 84.38 143 GLY A O 1
ATOM 1067 N N . ALA A 1 144 ? 15.861 -0.689 -7.824 1.00 88.81 144 ALA A N 1
ATOM 1068 C CA . ALA A 1 144 ? 14.510 -0.250 -8.178 1.00 88.81 144 ALA A CA 1
ATOM 1069 C C . ALA A 1 144 ? 13.726 0.061 -6.896 1.00 88.81 144 ALA A C 1
ATOM 1071 O O . ALA A 1 144 ? 13.861 -0.653 -5.907 1.00 88.81 144 ALA A O 1
ATOM 1072 N N . ALA A 1 145 ? 12.951 1.146 -6.888 1.00 91.19 145 ALA A N 1
ATOM 1073 C CA . ALA A 1 145 ? 12.344 1.637 -5.659 1.00 91.19 145 ALA A CA 1
ATOM 1074 C C . ALA A 1 145 ? 11.079 2.455 -5.924 1.00 91.19 145 ALA A C 1
ATOM 1076 O O . ALA A 1 145 ? 11.014 3.301 -6.826 1.00 91.19 145 ALA A O 1
ATOM 1077 N N . MET A 1 146 ? 10.075 2.238 -5.080 1.00 91.75 146 MET A N 1
ATOM 1078 C CA . MET A 1 146 ? 8.859 3.039 -5.028 1.00 91.75 146 MET A CA 1
ATOM 1079 C C . MET A 1 146 ? 8.321 3.160 -3.602 1.00 91.75 146 MET A C 1
ATOM 1081 O O . MET A 1 146 ? 8.651 2.368 -2.722 1.00 91.75 146 MET A O 1
ATOM 1085 N N . ARG A 1 147 ? 7.444 4.140 -3.378 1.00 92.25 147 ARG A N 1
ATOM 1086 C CA . ARG A 1 147 ? 6.703 4.304 -2.120 1.00 92.25 147 ARG A CA 1
ATOM 1087 C C . ARG A 1 147 ? 5.218 4.463 -2.376 1.00 92.25 147 ARG A C 1
ATOM 1089 O O . ARG A 1 147 ? 4.818 5.112 -3.347 1.00 92.25 147 ARG A O 1
ATOM 1096 N N . PHE A 1 148 ? 4.416 3.924 -1.467 1.00 90.12 148 PHE A N 1
ATOM 1097 C CA . PHE A 1 148 ? 2.974 4.099 -1.464 1.00 90.12 148 PHE A CA 1
ATOM 1098 C C . PHE A 1 148 ? 2.568 5.164 -0.443 1.00 90.12 148 PHE A C 1
ATOM 1100 O O . PHE A 1 148 ? 3.017 5.167 0.705 1.00 90.12 148 PHE A O 1
ATOM 1107 N N . HIS A 1 149 ? 1.720 6.085 -0.883 1.00 89.25 149 HIS A N 1
ATOM 1108 C CA . HIS A 1 149 ? 1.222 7.215 -0.115 1.00 89.25 149 HIS A CA 1
ATOM 1109 C C . HIS A 1 149 ? -0.298 7.147 -0.053 1.00 89.25 149 HIS A C 1
ATOM 1111 O O . HIS A 1 149 ? -0.957 6.955 -1.077 1.00 89.25 149 HIS A O 1
ATOM 1117 N N . MET A 1 150 ? -0.860 7.366 1.130 1.00 86.25 150 MET A N 1
ATOM 1118 C CA . MET A 1 150 ? -2.304 7.337 1.331 1.00 86.25 150 MET A CA 1
ATOM 1119 C C . MET A 1 150 ? -2.754 8.505 2.202 1.00 86.25 150 MET A C 1
ATOM 1121 O O . MET A 1 150 ? -2.215 8.719 3.285 1.00 86.25 150 MET A O 1
ATOM 1125 N N . LEU A 1 151 ? -3.745 9.255 1.723 1.00 86.38 151 LEU A N 1
ATOM 1126 C CA . LEU A 1 151 ? -4.435 10.286 2.489 1.00 86.38 151 LEU A CA 1
ATOM 1127 C C . LEU A 1 151 ? -5.586 9.633 3.237 1.00 86.38 151 LEU A C 1
ATOM 1129 O O . LEU A 1 151 ? -6.508 9.099 2.615 1.00 86.38 151 LEU A O 1
ATOM 1133 N N . ILE A 1 152 ? -5.539 9.694 4.561 1.00 86.38 152 ILE A N 1
ATOM 1134 C CA . ILE A 1 152 ? -6.483 8.999 5.425 1.00 86.38 152 ILE A CA 1
ATOM 1135 C C . ILE A 1 152 ? -7.060 9.946 6.475 1.00 86.38 152 ILE A C 1
ATOM 1137 O O . ILE A 1 152 ? -6.382 10.831 6.999 1.00 86.38 152 ILE A O 1
ATOM 1141 N N . SER A 1 153 ? -8.334 9.742 6.785 1.00 87.62 153 SER A N 1
ATOM 1142 C CA . SER A 1 153 ? -8.998 10.319 7.943 1.00 87.62 153 SER A CA 1
ATOM 1143 C C . SER A 1 153 ? -9.329 9.250 8.952 1.00 87.62 153 SER A C 1
ATOM 1145 O O . SER A 1 153 ? -9.885 8.219 8.595 1.00 87.62 153 SER A O 1
ATOM 1147 N N . ARG A 1 154 ? -9.098 9.534 10.229 1.00 86.69 154 ARG A N 1
ATOM 1148 C CA . ARG A 1 154 ? -9.690 8.751 11.312 1.00 86.69 154 ARG A CA 1
ATOM 1149 C C . ARG A 1 154 ? -11.075 9.314 11.634 1.00 86.69 154 ARG A C 1
ATOM 1151 O O . ARG A 1 154 ? -11.210 10.520 11.822 1.00 86.69 154 ARG A O 1
ATOM 1158 N N . LEU A 1 155 ? -12.100 8.474 11.659 1.00 83.06 155 LEU A N 1
ATOM 1159 C CA . LEU A 1 155 ? -13.486 8.887 11.910 1.00 83.06 155 LEU A CA 1
ATOM 1160 C C . LEU A 1 155 ? -13.876 8.758 13.388 1.00 83.06 155 LEU A C 1
ATOM 1162 O O . LEU A 1 155 ? -14.656 9.569 13.884 1.00 83.06 155 LEU A O 1
ATOM 1166 N N . ARG A 1 156 ? -13.329 7.755 14.079 1.00 76.12 156 ARG A N 1
ATOM 1167 C CA . ARG A 1 156 ? -13.491 7.505 15.516 1.00 76.12 156 ARG A CA 1
ATOM 1168 C C . ARG A 1 156 ? -12.214 6.894 16.078 1.00 76.12 156 ARG A C 1
ATOM 1170 O O . ARG A 1 156 ? -11.547 6.160 15.321 1.00 76.12 156 ARG A O 1
#

Sequence (156 aa):
MAIVDKRRTDQRWNLLENPYWIVSDEINDTDDDDDTVLFSFPNAGEDYLIHACAVNVSVVFNSTPVIVIGTGTMVSDAIGTVSDVAVDHYIKSASAALTVLGWKMPKNAENVITLSNNVIVGAASTVPVIFASLTATGAVVAGAAMRFHMLISRLR

pLDDT: mean 80.5, std 11.98, range [42.03, 92.5]

Radius of gyration: 14.87 Å; chains: 1; bounding box: 37×34×35 Å

Foldseek 3Di:
DFEAEFEDPPPPPPDDDPFDKDKTHKDFLVLAQHKYFGDWQADAPKKKFWDFKKKFFPAAWDFLKWKWKAKWWAQHPDRDDTHGDDINLAHGSVQNVRRDGGMGGDDVVSPPDDRVSGMDHADDRIMMTIMMHMYGPDRIPHGGIMMMMIGMGIPD

Secondary structure (DSSP, 8-state):
-PEEE---SGGGSS-PPSSEEEEPPPEEGGGBTEEEEEEE---TT-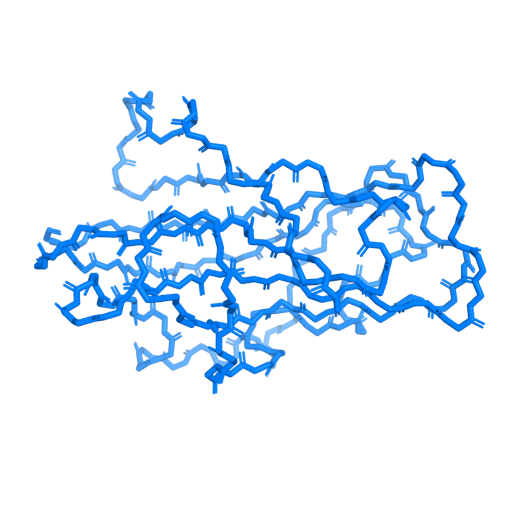EEEEEEEEEEEEE---S-EEEEEEEEEESSSSS---EEEEEEEEE-HHHH-TTS-EEE---TTT----GGGSEEEPPSSSEEEEEEEEEESSPPPTT-EEEEEEEEEE--